Protein AF-A0A3A0EDC6-F1 (afdb_monomer)

Radius of gyration: 17.87 Å; Cα contacts (8 Å, |Δi|>4): 23; chains: 1; bounding box: 40×32×43 Å

Secondary structure (DSSP, 8-state):
-HHHHHHHHHHHHHHHHHHHHTHHHHHHHHHHHHHHTT-SSHHHHHHHHHHHHHHHHHHHHHHHHHHHHHHHH-

pLDDT: mean 92.0, std 9.0, range [63.25, 98.44]

Mean predicted aligned error: 5.43 Å

Structure (mmCIF, N/CA/C/O backbone):
data_AF-A0A3A0EDC6-F1
#
_entry.id   AF-A0A3A0EDC6-F1
#
loop_
_atom_site.group_PDB
_atom_site.id
_atom_site.type_symbol
_atom_site.label_atom_id
_atom_site.label_alt_id
_atom_site.label_comp_id
_atom_site.label_asym_id
_atom_site.label_entity_id
_atom_site.label_seq_id
_atom_site.pdbx_PDB_ins_code
_atom_site.Cartn_x
_atom_site.Cartn_y
_atom_site.Cartn_z
_atom_site.occupancy
_atom_site.B_iso_or_equiv
_atom_site.auth_seq_id
_atom_site.auth_comp_id
_atom_site.auth_asym_id
_atom_site.auth_atom_id
_atom_site.pdbx_PDB_model_num
ATOM 1 N N . MET A 1 1 ? 23.335 -22.614 -10.923 1.00 63.25 1 MET A N 1
ATOM 2 C CA . MET A 1 1 ? 22.752 -21.253 -10.826 1.00 63.25 1 MET A CA 1
ATOM 3 C C . MET A 1 1 ? 22.013 -20.844 -12.104 1.00 63.25 1 MET A C 1
ATOM 5 O O . MET A 1 1 ? 20.876 -20.414 -11.991 1.00 63.25 1 MET A O 1
ATOM 9 N N . LEU A 1 2 ? 22.573 -21.085 -13.302 1.00 66.56 2 LEU A N 1
ATOM 10 C CA . LEU A 1 2 ? 21.904 -20.882 -14.605 1.00 66.56 2 LEU A CA 1
ATOM 11 C C . LEU A 1 2 ? 20.498 -21.530 -14.770 1.00 66.56 2 LEU A C 1
ATOM 13 O O . LEU A 1 2 ? 19.599 -20.846 -15.252 1.00 66.56 2 LEU A O 1
ATOM 17 N N . PRO A 1 3 ? 20.248 -22.793 -14.349 1.00 72.75 3 PRO A N 1
ATOM 18 C CA . PRO A 1 3 ? 18.932 -23.420 -14.540 1.00 72.75 3 PRO A CA 1
ATOM 19 C C . PRO A 1 3 ? 17.853 -22.854 -13.606 1.00 72.75 3 PRO A C 1
ATOM 21 O O . PRO A 1 3 ? 16.683 -22.824 -13.966 1.00 72.75 3 PRO A O 1
ATOM 24 N N . LEU A 1 4 ? 18.243 -22.358 -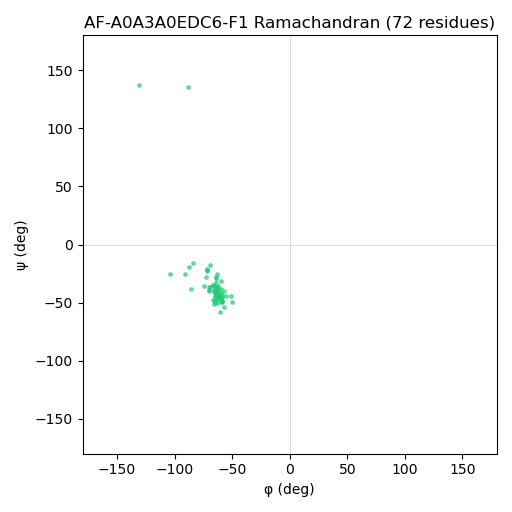12.427 1.00 72.69 4 LEU A N 1
ATOM 25 C CA . LEU A 1 4 ? 17.323 -21.715 -11.488 1.00 72.69 4 LEU A CA 1
ATOM 26 C C . LEU A 1 4 ? 16.846 -20.360 -12.038 1.00 72.69 4 LEU A C 1
ATOM 28 O O . LEU A 1 4 ? 15.672 -20.026 -11.925 1.00 72.69 4 LEU A O 1
ATOM 32 N N . LEU A 1 5 ? 17.752 -19.613 -12.681 1.00 72.25 5 LEU A N 1
ATOM 33 C CA . LEU A 1 5 ? 17.459 -18.319 -13.300 1.00 72.25 5 LEU A CA 1
ATOM 34 C C . LEU A 1 5 ? 16.484 -18.456 -14.484 1.00 72.25 5 LEU A C 1
ATOM 36 O O . LEU A 1 5 ? 15.560 -17.658 -14.612 1.00 72.25 5 LEU A O 1
ATOM 40 N N . ALA A 1 6 ? 16.649 -19.500 -15.304 1.00 75.06 6 ALA A N 1
ATOM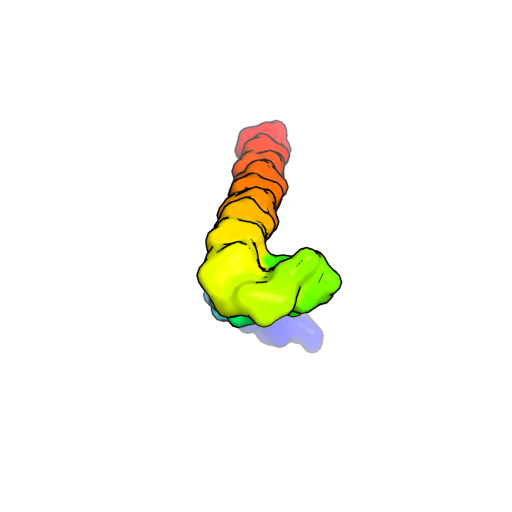 41 C CA . ALA A 1 6 ? 15.771 -19.790 -16.440 1.00 75.06 6 ALA A CA 1
ATOM 42 C C . ALA A 1 6 ? 14.324 -20.123 -16.024 1.00 75.06 6 ALA A C 1
ATOM 44 O O . ALA A 1 6 ? 13.393 -19.848 -16.774 1.00 75.06 6 ALA A O 1
ATOM 45 N N . ILE A 1 7 ? 14.136 -20.682 -14.823 1.00 72.56 7 ILE A N 1
ATOM 46 C CA . ILE A 1 7 ? 12.815 -20.975 -14.244 1.00 72.56 7 ILE A CA 1
ATOM 47 C C . ILE A 1 7 ? 12.247 -19.745 -13.518 1.00 72.56 7 ILE A C 1
ATOM 49 O O . ILE A 1 7 ? 11.053 -19.473 -13.603 1.00 72.56 7 ILE A O 1
ATOM 53 N N . ALA A 1 8 ? 13.087 -18.980 -12.816 1.00 70.56 8 ALA A N 1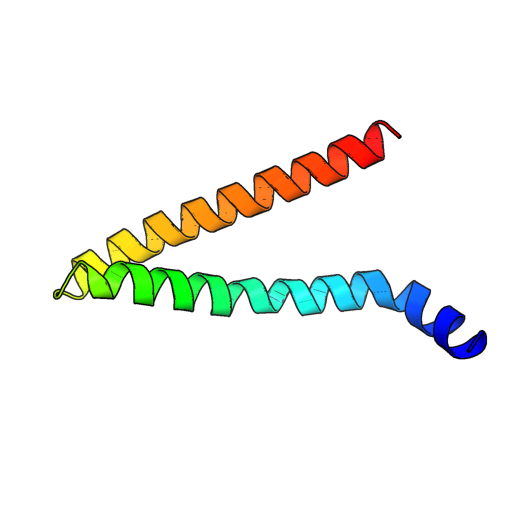
ATOM 54 C CA . ALA A 1 8 ? 12.657 -17.820 -12.036 1.00 70.56 8 ALA A CA 1
ATOM 55 C C . ALA A 1 8 ? 12.176 -16.645 -12.907 1.00 70.56 8 ALA A C 1
ATOM 57 O O . ALA A 1 8 ? 11.214 -15.974 -12.542 1.00 70.56 8 ALA A O 1
ATOM 58 N N . LEU A 1 9 ? 12.809 -16.413 -14.062 1.00 76.12 9 LEU A N 1
ATOM 59 C CA . LEU A 1 9 ? 12.483 -15.304 -14.964 1.00 76.12 9 LEU A CA 1
ATOM 60 C C . LEU A 1 9 ? 11.020 -15.313 -15.472 1.00 76.12 9 LEU A C 1
ATOM 62 O O . LEU A 1 9 ? 10.357 -14.287 -15.338 1.00 76.12 9 LEU A O 1
ATOM 66 N N . PRO A 1 10 ? 10.461 -16.429 -15.986 1.00 81.31 10 PRO A N 1
ATOM 67 C CA . PRO A 1 10 ? 9.056 -16.473 -16.406 1.00 81.31 10 PRO A CA 1
ATOM 68 C C . PRO A 1 10 ? 8.060 -16.455 -15.234 1.00 81.31 10 PRO A C 1
ATOM 70 O O . PRO A 1 10 ? 6.906 -16.077 -15.419 1.00 81.31 10 PRO A O 1
ATOM 73 N N . LEU A 1 11 ? 8.482 -16.847 -14.027 1.00 81.25 11 LEU A N 1
ATOM 74 C CA . LEU A 1 11 ? 7.642 -16.831 -12.822 1.00 81.25 11 LEU A CA 1
ATOM 75 C C . LEU A 1 11 ? 7.609 -15.464 -12.127 1.00 81.25 11 LEU A C 1
ATOM 77 O O . LEU A 1 11 ? 6.722 -15.225 -11.310 1.00 81.25 11 LEU A O 1
ATOM 81 N N . ALA A 1 12 ? 8.540 -14.564 -12.447 1.00 81.94 12 ALA A N 1
ATOM 82 C CA . ALA A 1 12 ? 8.647 -13.239 -11.846 1.00 81.94 12 ALA A CA 1
ATOM 83 C C . ALA A 1 12 ? 7.328 -12.429 -11.836 1.00 81.94 12 ALA A C 1
ATOM 85 O O . ALA A 1 12 ? 6.954 -11.963 -10.757 1.00 81.94 12 ALA A O 1
ATOM 86 N N . PRO A 1 13 ? 6.568 -12.291 -12.947 1.00 82.38 13 PRO A N 1
ATOM 87 C CA . PRO A 1 13 ? 5.310 -11.532 -12.932 1.00 82.38 13 PRO A CA 1
ATOM 88 C C . PRO A 1 13 ? 4.222 -12.195 -12.073 1.00 82.38 13 PRO A C 1
ATOM 90 O O . PRO A 1 13 ? 3.449 -11.512 -11.393 1.00 82.38 13 PRO A O 1
ATOM 93 N N 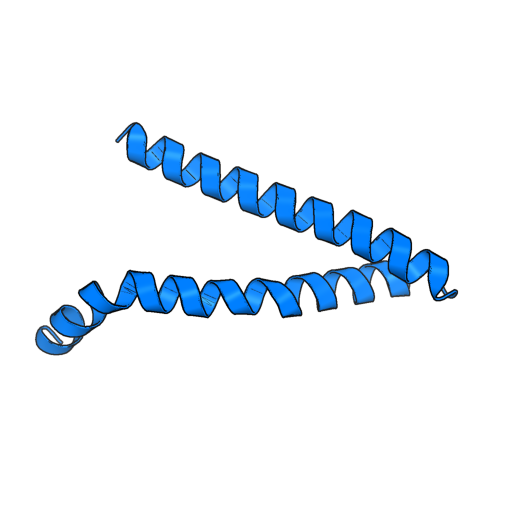. LEU A 1 14 ? 4.184 -13.532 -12.045 1.00 84.69 14 LEU A N 1
ATOM 94 C CA . LEU A 1 14 ? 3.266 -14.281 -11.188 1.00 84.69 14 LEU A CA 1
ATOM 95 C C . LEU A 1 14 ? 3.603 -14.041 -9.712 1.00 84.69 14 LEU A C 1
ATOM 97 O O . LEU A 1 14 ? 2.721 -13.743 -8.912 1.00 84.69 14 LEU A O 1
ATOM 101 N N . LEU A 1 15 ? 4.888 -14.118 -9.361 1.00 84.81 15 LEU A N 1
ATOM 102 C CA . LEU A 1 15 ? 5.360 -13.893 -8.001 1.00 84.81 15 LEU A CA 1
ATOM 103 C C . LEU A 1 15 ? 5.082 -12.455 -7.545 1.00 84.81 15 LEU A C 1
ATOM 105 O O . LEU A 1 15 ? 4.608 -12.260 -6.429 1.00 84.81 15 LEU A O 1
ATOM 109 N N . ALA A 1 16 ? 5.293 -11.464 -8.415 1.00 85.81 16 ALA A N 1
ATOM 110 C CA . ALA A 1 16 ? 4.956 -10.067 -8.144 1.00 85.81 16 ALA A CA 1
ATOM 111 C C . ALA A 1 16 ? 3.459 -9.889 -7.839 1.00 85.81 16 ALA A C 1
ATOM 113 O O . ALA A 1 16 ? 3.100 -9.233 -6.861 1.00 85.81 16 ALA A O 1
ATOM 114 N N . THR A 1 17 ? 2.588 -10.546 -8.610 1.00 87.94 17 THR A N 1
ATOM 115 C CA . THR A 1 17 ? 1.136 -10.533 -8.372 1.00 87.94 17 THR A CA 1
ATOM 116 C C . THR A 1 17 ? 0.779 -11.150 -7.019 1.00 87.94 17 THR A C 1
ATOM 118 O O . THR A 1 17 ? 0.002 -10.568 -6.264 1.00 87.94 17 THR A O 1
ATOM 121 N N . VAL A 1 18 ? 1.361 -12.304 -6.669 1.00 88.81 18 VAL A N 1
ATOM 122 C CA . VAL A 1 18 ? 1.140 -12.927 -5.350 1.00 88.81 18 VAL A CA 1
ATOM 123 C C . VAL A 1 18 ? 1.641 -12.018 -4.227 1.00 88.81 18 VAL A C 1
ATOM 125 O O . VAL A 1 18 ? 0.971 -11.881 -3.207 1.00 88.81 18 VAL A O 1
ATOM 128 N N . MET A 1 19 ? 2.781 -11.350 -4.416 1.00 89.19 19 MET A N 1
ATOM 129 C 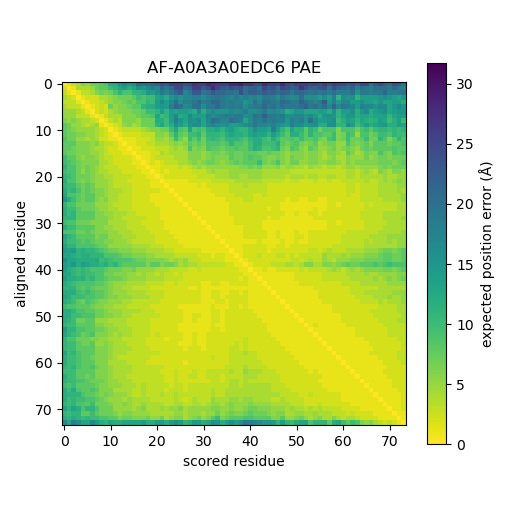CA . MET A 1 19 ? 3.330 -10.432 -3.419 1.00 89.19 19 MET A CA 1
ATOM 130 C C . MET A 1 19 ? 2.439 -9.202 -3.194 1.00 89.19 19 MET A C 1
ATOM 132 O O . MET A 1 19 ? 2.272 -8.759 -2.058 1.00 89.19 19 MET A O 1
ATOM 136 N N . LEU A 1 20 ? 1.811 -8.683 -4.251 1.00 90.56 20 LEU A N 1
ATOM 137 C CA . LEU A 1 20 ? 0.877 -7.557 -4.179 1.00 90.56 20 LEU A CA 1
ATOM 138 C C . LEU A 1 20 ? -0.335 -7.844 -3.286 1.00 90.56 20 LEU A C 1
ATOM 140 O O . LEU A 1 20 ? -0.818 -6.939 -2.606 1.00 90.56 20 LEU A O 1
ATOM 144 N N . TRP A 1 21 ? -0.785 -9.098 -3.199 1.00 92.62 21 TRP A N 1
ATOM 145 C CA . TRP A 1 21 ? -1.888 -9.469 -2.310 1.00 92.62 21 TRP A CA 1
ATOM 146 C C . TRP A 1 21 ? -1.578 -9.259 -0.826 1.00 92.62 21 TRP A C 1
ATOM 148 O O . TRP A 1 21 ? -2.503 -8.997 -0.056 1.00 92.62 21 TRP A O 1
ATOM 158 N N . TYR A 1 22 ? -0.305 -9.282 -0.414 1.00 93.31 22 TYR A N 1
ATOM 159 C CA . TYR A 1 22 ? 0.072 -8.951 0.965 1.00 93.31 22 TYR A CA 1
ATOM 160 C C . TYR A 1 22 ? -0.118 -7.469 1.298 1.00 93.31 22 TYR A C 1
ATOM 162 O O . TYR A 1 22 ? -0.218 -7.125 2.477 1.00 93.31 22 TYR A O 1
ATOM 170 N N . ALA A 1 23 ? -0.240 -6.588 0.299 1.00 94.31 23 ALA A N 1
ATOM 171 C CA . ALA A 1 23 ? -0.535 -5.182 0.544 1.00 94.31 23 ALA A CA 1
ATOM 172 C C . ALA A 1 23 ? -1.897 -5.002 1.229 1.00 94.31 23 ALA A C 1
ATOM 174 O O . ALA A 1 23 ? -2.024 -4.155 2.107 1.00 94.31 23 ALA A O 1
ATOM 175 N N . LEU A 1 24 ? -2.899 -5.826 0.901 1.00 95.69 24 LEU A N 1
ATOM 176 C CA . LEU A 1 24 ? -4.242 -5.701 1.468 1.00 95.69 24 LEU A CA 1
ATOM 177 C C . LEU A 1 24 ? -4.262 -5.854 3.006 1.00 95.69 24 LEU A C 1
ATOM 179 O O . LEU A 1 24 ? -4.674 -4.907 3.681 1.00 95.69 24 LEU A O 1
ATOM 183 N N . PRO A 1 25 ? -3.799 -6.973 3.605 1.00 96.81 25 PRO A N 1
ATOM 184 C CA . PRO A 1 25 ? -3.768 -7.107 5.060 1.00 96.81 25 PRO A CA 1
ATOM 185 C C . PRO A 1 25 ? -2.827 -6.097 5.730 1.00 96.81 25 PRO A C 1
ATOM 187 O O . PRO A 1 25 ? -3.133 -5.637 6.831 1.00 96.81 25 PRO A O 1
ATOM 190 N N . LEU A 1 26 ? -1.721 -5.704 5.084 1.00 96.75 26 LEU A N 1
ATOM 191 C CA . LEU A 1 26 ? -0.797 -4.695 5.615 1.00 96.75 26 LEU A CA 1
ATOM 192 C C . LEU A 1 26 ? -1.448 -3.311 5.708 1.00 96.75 26 LEU A C 1
ATOM 194 O O . LEU A 1 26 ? -1.430 -2.697 6.775 1.00 96.75 26 LEU A O 1
ATOM 198 N N . VAL A 1 27 ? -2.066 -2.839 4.621 1.00 97.81 27 VAL A N 1
ATOM 199 C CA . VAL A 1 27 ? -2.747 -1.537 4.574 1.00 97.81 27 VAL A CA 1
ATOM 200 C C . VAL A 1 27 ? -3.879 -1.507 5.591 1.00 97.81 27 VAL A C 1
ATOM 202 O O . VAL A 1 27 ? -3.987 -0.540 6.345 1.00 97.81 27 VAL A O 1
ATOM 205 N N . VAL A 1 28 ? -4.682 -2.572 5.677 1.00 98.06 28 VAL A N 1
ATOM 206 C CA . VAL A 1 28 ? -5.759 -2.680 6.673 1.00 98.06 28 VAL A CA 1
ATOM 207 C C . VAL A 1 28 ? -5.200 -2.608 8.096 1.00 98.06 28 VAL A C 1
ATOM 209 O O . VAL A 1 28 ? -5.672 -1.799 8.895 1.00 98.06 28 VAL A O 1
ATOM 212 N N . SER A 1 29 ? -4.167 -3.394 8.408 1.00 98.19 29 SER A N 1
ATOM 213 C CA . SER A 1 29 ? -3.606 -3.467 9.763 1.00 98.19 29 SER A CA 1
ATOM 214 C C . SER A 1 29 ? -2.985 -2.140 10.201 1.00 98.19 29 SER A C 1
ATOM 216 O O . SER A 1 29 ? -3.311 -1.631 11.272 1.00 98.19 29 SER A O 1
ATOM 218 N N . VAL A 1 30 ? -2.142 -1.530 9.361 1.00 97.94 30 VAL A N 1
ATOM 219 C CA . VAL A 1 30 ? -1.484 -0.250 9.675 1.00 97.94 30 VAL A CA 1
ATOM 220 C C . VAL A 1 30 ? -2.512 0.871 9.822 1.00 97.94 30 VAL A C 1
ATOM 222 O O . VAL A 1 30 ? -2.427 1.656 10.76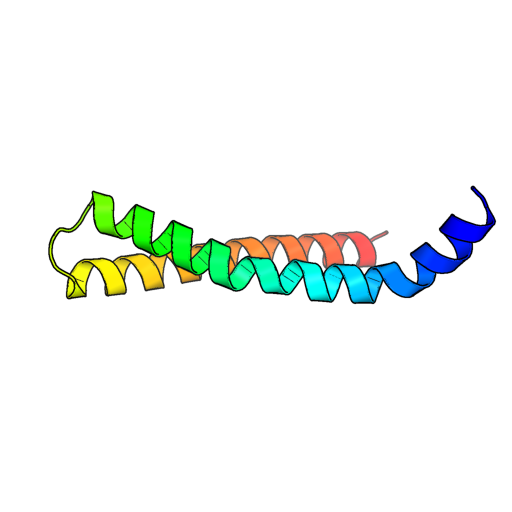6 1.00 97.94 30 VAL A O 1
ATOM 225 N N . SER A 1 31 ? -3.515 0.926 8.941 1.00 98.12 31 SER A N 1
ATOM 226 C CA . SER A 1 31 ? -4.558 1.957 8.993 1.00 98.12 31 SER A CA 1
ATOM 227 C C . SER A 1 31 ? -5.387 1.880 10.274 1.00 98.12 31 SER A C 1
ATOM 229 O O . SER A 1 31 ? -5.670 2.908 10.889 1.00 98.12 31 SER A O 1
ATOM 231 N N . LEU A 1 32 ? -5.756 0.666 10.698 1.00 97.94 32 LEU A N 1
ATOM 232 C CA . LEU A 1 32 ? -6.512 0.444 11.931 1.00 97.94 32 LEU A CA 1
ATOM 233 C C . LEU A 1 32 ? -5.692 0.801 13.171 1.00 97.94 32 LEU A C 1
ATOM 235 O O . LEU A 1 32 ? -6.184 1.545 14.017 1.00 97.94 32 LEU A O 1
ATOM 239 N N . VAL A 1 33 ? -4.442 0.331 13.262 1.00 97.94 33 VAL A N 1
ATOM 240 C CA . VAL A 1 33 ? -3.555 0.642 14.396 1.00 97.94 33 VAL A CA 1
ATOM 241 C C . VAL A 1 33 ? -3.324 2.149 14.494 1.00 97.94 33 VAL A C 1
ATOM 243 O O . VAL A 1 33 ? -3.468 2.722 15.570 1.00 97.94 33 VAL A O 1
ATOM 246 N N . CYS A 1 34 ? -3.043 2.814 13.371 1.00 96.75 34 CYS A N 1
ATOM 247 C CA . CYS A 1 34 ? -2.813 4.257 13.342 1.00 96.75 34 CYS A CA 1
ATOM 248 C C . CYS A 1 34 ? -4.064 5.062 13.744 1.00 96.75 34 CYS A C 1
ATOM 250 O O . CYS A 1 34 ? -3.960 6.080 14.423 1.00 96.75 34 CYS A O 1
ATOM 252 N N . ALA A 1 35 ? -5.265 4.606 13.378 1.00 97.25 35 ALA A N 1
ATOM 253 C CA . ALA A 1 35 ? -6.507 5.266 13.777 1.00 97.25 35 ALA A CA 1
ATOM 254 C C . ALA A 1 35 ? -6.874 5.027 15.254 1.00 97.25 35 ALA A C 1
ATOM 256 O O . ALA A 1 35 ? -7.395 5.942 15.903 1.00 97.25 35 ALA A O 1
ATOM 257 N N . ALA A 1 36 ? -6.594 3.827 15.772 1.00 97.38 36 ALA A N 1
ATOM 258 C CA . ALA A 1 36 ? -6.903 3.399 17.137 1.00 97.38 36 ALA A CA 1
ATOM 259 C C . ALA A 1 36 ? -6.023 4.063 18.207 1.00 97.38 36 ALA A C 1
ATOM 261 O O . ALA A 1 36 ? -6.451 4.186 19.349 1.00 97.38 36 ALA A O 1
ATOM 262 N N . THR A 1 37 ? -4.830 4.557 17.860 1.00 97.19 37 THR A N 1
ATOM 263 C CA . THR A 1 37 ? -4.017 5.353 18.801 1.00 97.19 37 THR A CA 1
ATOM 264 C C . THR A 1 37 ? -4.594 6.746 19.056 1.00 97.19 37 THR A C 1
ATOM 266 O O . THR A 1 37 ? -4.270 7.365 20.066 1.00 97.19 37 THR A O 1
ATOM 269 N N . ARG A 1 38 ? -5.439 7.257 18.147 1.00 93.50 38 ARG A N 1
ATOM 270 C CA . ARG A 1 38 ? -5.992 8.620 18.210 1.00 93.50 38 ARG A CA 1
ATOM 271 C C . ARG A 1 38 ? -7.444 8.673 18.672 1.00 93.50 38 ARG A C 1
ATOM 273 O O . ARG A 1 38 ? -7.883 9.714 19.153 1.00 93.50 38 ARG A O 1
ATOM 280 N N . HIS A 1 39 ? -8.200 7.598 18.480 1.00 95.75 39 HIS A N 1
ATOM 281 C CA . HIS A 1 39 ? -9.621 7.557 18.798 1.00 95.75 39 HIS A CA 1
ATOM 282 C C . HIS A 1 39 ? -9.941 6.313 19.620 1.00 95.75 39 HIS A C 1
ATOM 284 O O . HIS A 1 39 ? -9.501 5.220 19.287 1.00 95.75 39 HIS A O 1
ATOM 290 N N . GLU A 1 40 ? -10.763 6.484 20.648 1.00 93.44 40 GLU A N 1
ATOM 291 C CA . GLU A 1 40 ? -11.222 5.410 21.539 1.00 93.44 40 GLU A CA 1
ATOM 292 C C . GLU A 1 40 ? -12.536 4.761 21.071 1.00 93.44 40 GLU A C 1
ATOM 294 O O . GLU A 1 40 ? -12.814 3.597 21.349 1.00 93.44 40 GLU A O 1
ATOM 299 N N . LEU A 1 41 ? -13.350 5.509 20.318 1.00 97.81 41 LEU A N 1
ATOM 300 C CA . LEU A 1 41 ? -14.632 5.043 19.799 1.00 97.81 41 LEU A CA 1
ATOM 301 C C . LEU A 1 41 ? -14.459 4.349 18.443 1.00 97.81 41 LEU A C 1
ATOM 303 O O . LEU A 1 41 ? -13.843 4.892 17.524 1.00 97.81 41 LEU A O 1
ATOM 307 N N . LEU A 1 42 ? -15.116 3.198 18.272 1.00 96.81 42 LEU A N 1
ATOM 308 C CA . LEU A 1 42 ? -15.013 2.368 17.065 1.00 96.81 42 LEU A CA 1
ATOM 309 C C . LEU A 1 42 ? -15.350 3.125 15.770 1.00 96.81 42 LEU A C 1
ATOM 311 O O . LEU A 1 42 ? -14.650 3.001 14.769 1.00 96.81 42 LEU A O 1
ATOM 315 N N . ARG A 1 43 ? -16.421 3.926 15.772 1.00 97.50 43 ARG A N 1
ATOM 316 C CA . ARG A 1 43 ? -16.875 4.644 14.570 1.00 97.50 43 ARG A CA 1
ATOM 317 C C . ARG A 1 43 ? -15.822 5.654 14.065 1.00 97.50 43 ARG A C 1
ATOM 319 O O . ARG A 1 43 ? -15.487 5.592 12.882 1.00 97.50 43 ARG A O 1
ATOM 326 N N . PRO A 1 44 ? -15.264 6.542 14.909 1.00 97.12 44 PRO A N 1
ATOM 327 C CA . PRO A 1 44 ? -14.119 7.374 14.537 1.00 97.12 44 PRO A CA 1
ATOM 328 C C . PRO A 1 44 ? -12.8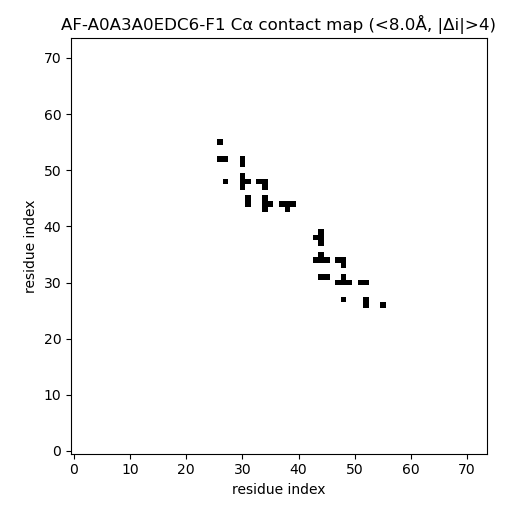81 6.594 14.074 1.00 97.12 44 PRO A C 1
ATOM 330 O O . PRO A 1 44 ? -12.262 7.011 13.094 1.00 97.12 44 PRO A O 1
ATOM 333 N N . ILE A 1 45 ? -12.554 5.459 14.713 1.00 98.06 45 ILE A N 1
ATOM 334 C CA . ILE A 1 45 ? -11.435 4.596 14.292 1.00 98.06 45 ILE A CA 1
ATOM 335 C C . ILE A 1 45 ? -11.636 4.154 12.842 1.00 98.06 45 ILE A C 1
ATOM 337 O O . ILE A 1 45 ? -10.772 4.396 12.005 1.00 98.06 45 ILE A O 1
ATOM 341 N N . LEU A 1 46 ? -12.793 3.567 12.520 1.00 97.81 46 LEU A N 1
ATOM 342 C CA . LEU A 1 46 ? -13.070 3.059 11.174 1.00 97.81 46 LEU A CA 1
ATOM 343 C C . LEU A 1 46 ? -13.066 4.175 10.122 1.00 97.81 46 LEU A C 1
ATOM 345 O O . LEU A 1 46 ? -12.466 4.013 9.063 1.00 97.81 46 LEU A O 1
ATOM 349 N N . HIS A 1 47 ? -13.673 5.329 10.413 1.00 97.94 47 HIS A N 1
ATOM 350 C CA . HIS A 1 47 ? -13.688 6.457 9.479 1.00 97.94 47 HIS A CA 1
ATOM 351 C C . HIS A 1 47 ? -12.274 6.981 9.186 1.00 97.94 47 HIS A C 1
ATOM 353 O O . HIS A 1 47 ? -11.916 7.234 8.034 1.00 97.94 47 HIS A O 1
ATOM 359 N N . HIS A 1 48 ? -11.448 7.133 10.225 1.00 97.31 48 HIS A N 1
ATOM 360 C CA . HIS A 1 48 ? -10.080 7.609 10.052 1.00 97.31 48 HIS A CA 1
ATOM 361 C C . HIS A 1 48 ? -9.195 6.565 9.364 1.00 97.31 48 HIS A C 1
ATOM 363 O O . HIS A 1 48 ? -8.425 6.926 8.478 1.00 97.31 48 HIS A O 1
ATOM 369 N N . ALA A 1 49 ? -9.349 5.286 9.718 1.00 98.12 49 ALA A N 1
ATOM 370 C CA . ALA A 1 49 ? -8.628 4.175 9.108 1.00 98.12 49 ALA A CA 1
ATOM 371 C C . ALA A 1 49 ? -8.927 4.063 7.609 1.00 98.12 49 ALA A C 1
ATOM 373 O O . ALA A 1 49 ? -7.998 3.955 6.819 1.00 98.12 49 ALA A O 1
ATOM 374 N N . VAL A 1 50 ? -10.195 4.165 7.191 1.00 98.25 50 VAL A N 1
ATOM 375 C CA . VAL A 1 50 ? -10.563 4.134 5.764 1.00 98.25 50 VAL A CA 1
ATOM 376 C C . VAL A 1 50 ? -9.940 5.307 5.013 1.00 98.25 50 VAL A C 1
ATOM 378 O O . VAL A 1 50 ? -9.332 5.107 3.964 1.00 98.25 50 VAL A O 1
ATOM 381 N N . ARG A 1 51 ? -10.036 6.529 5.556 1.00 97.75 51 ARG A N 1
ATOM 382 C CA . ARG A 1 51 ? -9.432 7.708 4.921 1.00 97.75 51 ARG A CA 1
ATOM 383 C C . ARG A 1 51 ? -7.912 7.576 4.816 1.00 97.75 51 ARG A C 1
ATOM 385 O O . ARG A 1 51 ? -7.347 7.921 3.786 1.00 97.75 51 ARG A O 1
ATOM 392 N N . PHE A 1 52 ? -7.257 7.091 5.869 1.00 97.94 52 PHE A N 1
ATOM 393 C CA . PHE A 1 52 ? -5.814 6.870 5.880 1.00 97.94 52 PHE A CA 1
ATOM 394 C C . PHE A 1 52 ? -5.406 5.790 4.869 1.00 97.94 52 PHE A C 1
ATOM 396 O O . PHE A 1 52 ? -4.547 6.037 4.028 1.00 97.94 52 PHE A O 1
ATOM 403 N N . GLY A 1 53 ? -6.076 4.636 4.880 1.00 98.00 53 GLY A N 1
ATOM 404 C CA . GLY A 1 53 ? -5.826 3.547 3.939 1.00 98.00 53 GLY A CA 1
ATOM 405 C C . GLY A 1 53 ? -6.045 3.960 2.483 1.00 98.00 53 GLY A C 1
ATOM 406 O O . GLY A 1 53 ? -5.235 3.617 1.628 1.00 98.00 53 GLY A O 1
ATOM 407 N N . ALA A 1 54 ? -7.066 4.775 2.196 1.00 98.25 54 ALA A N 1
ATOM 408 C CA . ALA A 1 54 ? -7.280 5.335 0.862 1.00 98.25 54 ALA A CA 1
ATOM 409 C C . ALA A 1 54 ? -6.086 6.185 0.392 1.00 98.25 54 ALA A C 1
ATOM 411 O O . ALA A 1 54 ? -5.652 6.044 -0.748 1.00 98.25 54 ALA A O 1
ATOM 412 N N . TRP A 1 55 ? -5.502 7.012 1.267 1.00 98.31 55 TRP A N 1
ATOM 413 C CA . TRP A 1 55 ? -4.297 7.781 0.934 1.00 98.31 55 TRP A CA 1
ATOM 414 C C . TRP A 1 55 ? -3.062 6.903 0.720 1.00 98.31 55 TRP A C 1
ATOM 416 O O . TRP A 1 55 ? -2.261 7.209 -0.160 1.00 98.31 55 TRP A O 1
ATOM 426 N N . VAL A 1 56 ? -2.925 5.795 1.455 1.00 97.69 56 VAL A N 1
ATOM 427 C CA . VAL A 1 56 ? -1.862 4.808 1.200 1.00 97.69 56 VAL A CA 1
ATOM 428 C C . VAL A 1 56 ? -2.020 4.189 -0.191 1.00 97.69 56 VAL A C 1
ATOM 430 O O . VAL A 1 56 ? -1.045 4.104 -0.932 1.00 97.69 56 VAL A O 1
ATOM 433 N N . LEU A 1 57 ? -3.242 3.820 -0.587 1.00 97.50 57 LEU A N 1
ATOM 434 C CA . LEU A 1 57 ? -3.510 3.278 -1.923 1.00 97.50 57 LEU A CA 1
ATOM 435 C C . LEU A 1 57 ? -3.248 4.307 -3.031 1.00 97.50 57 LEU A C 1
ATOM 437 O O . LEU A 1 57 ? -2.640 3.963 -4.040 1.00 97.50 57 LEU A O 1
ATOM 441 N N . VAL A 1 58 ? -3.646 5.571 -2.833 1.00 98.19 58 VAL A N 1
ATOM 442 C CA . VAL A 1 58 ? -3.330 6.666 -3.768 1.00 98.19 58 VAL A CA 1
ATOM 443 C C . VAL A 1 58 ? -1.819 6.828 -3.911 1.00 98.19 58 VAL A C 1
ATOM 445 O O . VAL A 1 58 ? -1.318 6.901 -5.028 1.00 98.19 58 VAL A O 1
ATOM 448 N N . PHE A 1 59 ? -1.083 6.834 -2.799 1.00 97.69 59 PHE A N 1
ATOM 449 C CA . PHE A 1 59 ? 0.375 6.914 -2.817 1.00 97.69 59 PHE A CA 1
ATOM 450 C C . PHE A 1 59 ? 0.996 5.752 -3.606 1.00 97.69 59 PHE A C 1
ATOM 452 O O . PHE A 1 59 ? 1.806 5.984 -4.500 1.00 97.69 59 PHE A O 1
ATOM 459 N N . MET A 1 60 ? 0.574 4.512 -3.341 1.00 96.06 60 MET A N 1
ATOM 460 C CA . MET A 1 60 ? 1.045 3.338 -4.085 1.00 96.06 60 MET A CA 1
ATOM 461 C C . MET A 1 60 ? 0.752 3.449 -5.588 1.00 96.06 60 MET A C 1
ATOM 463 O O . MET A 1 60 ? 1.640 3.195 -6.399 1.00 96.06 60 MET A O 1
ATOM 467 N N . ALA A 1 61 ? -0.461 3.867 -5.960 1.00 97.00 61 ALA A N 1
ATOM 468 C CA . ALA A 1 61 ? -0.867 4.017 -7.356 1.00 97.00 61 ALA A CA 1
ATOM 469 C C . ALA A 1 61 ? -0.049 5.090 -8.092 1.00 97.00 61 ALA A C 1
ATOM 471 O O . ALA A 1 61 ? 0.342 4.881 -9.237 1.00 97.00 61 ALA A O 1
ATOM 472 N N . VAL A 1 62 ? 0.259 6.211 -7.430 1.00 98.44 62 VAL A N 1
ATOM 473 C CA . VAL A 1 62 ? 1.108 7.273 -7.997 1.00 98.44 62 VAL A CA 1
ATOM 474 C C . VAL A 1 62 ? 2.504 6.746 -8.316 1.00 98.44 62 VAL A C 1
ATOM 476 O O . VAL A 1 62 ? 3.013 6.999 -9.404 1.00 98.44 62 VAL A O 1
ATOM 479 N N . PHE A 1 63 ? 3.119 5.988 -7.405 1.00 97.00 63 PHE A N 1
ATOM 480 C CA . PHE A 1 63 ? 4.443 5.416 -7.657 1.00 97.00 63 PHE A CA 1
ATOM 481 C C . PHE A 1 63 ? 4.417 4.312 -8.716 1.00 97.00 63 PHE A C 1
ATOM 483 O O . PHE A 1 63 ? 5.332 4.258 -9.531 1.00 97.00 63 PHE A O 1
ATOM 490 N N . MET A 1 64 ? 3.373 3.479 -8.760 1.00 94.75 64 MET A N 1
ATOM 491 C CA . MET A 1 64 ? 3.189 2.520 -9.856 1.00 94.75 64 MET A CA 1
ATOM 492 C C . MET A 1 64 ? 3.112 3.225 -11.212 1.00 94.75 64 MET A C 1
ATOM 494 O O . MET A 1 64 ? 3.861 2.879 -12.119 1.00 94.75 64 MET A O 1
ATOM 498 N N . ALA A 1 65 ? 2.271 4.256 -11.328 1.00 97.50 65 ALA A N 1
ATOM 499 C CA . ALA A 1 65 ? 2.140 5.029 -12.559 1.00 97.50 65 ALA A CA 1
ATOM 500 C C . ALA A 1 65 ? 3.449 5.739 -12.939 1.00 97.50 65 ALA A C 1
ATOM 502 O O . ALA A 1 65 ? 3.794 5.808 -14.114 1.00 97.50 65 ALA A O 1
ATOM 503 N N . LEU A 1 66 ? 4.198 6.246 -11.953 1.00 97.94 66 LEU A N 1
ATOM 504 C CA . LEU A 1 66 ? 5.505 6.858 -12.185 1.00 97.94 66 LEU A CA 1
ATOM 505 C C . LEU A 1 66 ? 6.517 5.846 -12.733 1.00 97.94 66 LEU A C 1
ATOM 507 O O . LEU A 1 66 ? 7.255 6.175 -13.654 1.00 97.94 66 LEU A O 1
ATOM 511 N N . LEU A 1 67 ? 6.557 4.632 -12.179 1.00 95.31 67 LEU A N 1
ATOM 512 C CA . LEU A 1 67 ? 7.457 3.579 -12.650 1.00 95.31 67 LEU A CA 1
ATOM 513 C C . LEU A 1 67 ? 7.116 3.147 -14.080 1.00 95.31 67 LEU A C 1
ATOM 515 O O . LEU A 1 67 ? 8.023 3.071 -14.903 1.00 95.31 67 LEU A O 1
ATOM 519 N N . GLU A 1 68 ? 5.833 2.955 -14.401 1.00 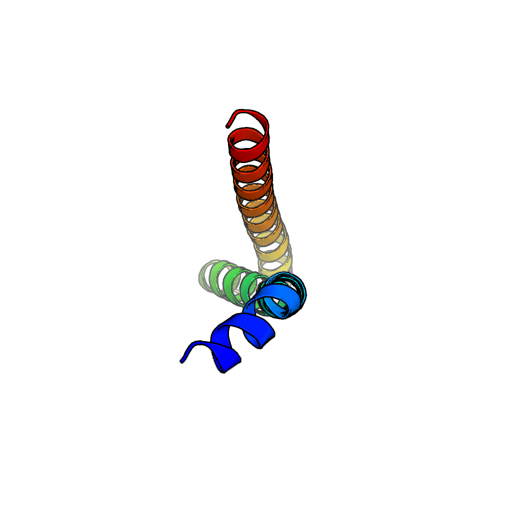95.19 68 GLU A N 1
ATOM 520 C CA . GLU A 1 68 ? 5.421 2.653 -15.779 1.00 95.19 68 GLU A CA 1
ATOM 521 C C . GLU A 1 68 ? 5.734 3.798 -16.747 1.00 95.19 68 GLU A C 1
ATOM 523 O O . GLU A 1 68 ? 6.170 3.565 -17.871 1.00 95.19 68 GLU A O 1
ATOM 528 N N . LEU A 1 69 ? 5.568 5.052 -16.315 1.00 97.94 69 LEU A N 1
ATOM 529 C CA . LEU A 1 69 ? 5.924 6.209 -17.133 1.00 97.94 69 LEU A CA 1
ATOM 530 C C . LEU A 1 69 ? 7.429 6.260 -17.434 1.00 97.94 69 LEU A C 1
ATOM 532 O O . LEU A 1 69 ? 7.815 6.628 -18.541 1.00 97.94 69 LEU A O 1
ATOM 536 N N . LEU A 1 70 ? 8.274 5.912 -16.458 1.00 97.75 70 LEU A N 1
ATOM 537 C CA . LEU A 1 70 ? 9.723 5.847 -16.657 1.00 97.75 70 LEU A CA 1
ATOM 538 C C . LEU A 1 70 ? 10.108 4.738 -17.636 1.00 97.75 70 LEU A C 1
ATOM 540 O O . LEU A 1 70 ? 10.981 4.961 -18.466 1.00 97.75 70 LEU A O 1
ATOM 544 N N . GLU A 1 71 ? 9.452 3.579 -17.563 1.00 95.00 71 GLU A N 1
ATOM 545 C CA . GLU A 1 71 ? 9.653 2.485 -18.517 1.00 95.00 71 GLU A CA 1
ATOM 546 C C . GLU A 1 71 ? 9.223 2.881 -19.934 1.00 95.00 71 GLU A C 1
ATOM 548 O O . GLU A 1 71 ? 9.945 2.612 -20.884 1.00 95.00 71 GLU A O 1
ATOM 553 N N . LEU A 1 72 ? 8.096 3.584 -20.082 1.00 96.44 72 LEU A N 1
ATOM 554 C CA . LEU A 1 72 ? 7.617 4.072 -21.380 1.00 96.44 72 LEU A CA 1
ATOM 555 C C . LEU A 1 72 ? 8.569 5.101 -22.025 1.00 96.44 72 LEU A C 1
ATOM 557 O O . LEU A 1 72 ? 8.573 5.263 -23.245 1.00 96.44 72 LEU A O 1
ATOM 561 N N . LEU A 1 73 ? 9.328 5.842 -21.212 1.00 96.19 73 LEU A N 1
ATOM 562 C CA . LEU A 1 73 ? 10.272 6.862 -21.677 1.00 96.19 73 LEU A CA 1
ATOM 563 C C . LEU A 1 73 ? 11.673 6.300 -21.988 1.00 96.19 73 LEU A C 1
ATOM 565 O O . LEU A 1 73 ? 12.442 6.981 -22.671 1.00 96.19 73 LEU A O 1
ATOM 569 N N . ALA A 1 74 ? 12.013 5.120 -21.461 1.00 90.12 74 ALA A N 1
ATOM 570 C CA . ALA A 1 74 ? 13.321 4.471 -21.601 1.00 90.12 74 ALA A CA 1
ATOM 571 C C . ALA A 1 74 ? 13.466 3.717 -22.933 1.00 90.12 74 ALA A C 1
ATOM 573 O O . ALA A 1 74 ? 14.594 3.745 -23.479 1.00 90.12 74 ALA A O 1
#

Sequence (74 aa):
MLPLLAIALPLAPLLATVMLWYALPLVVSVSLVCAATRHELLRPILHHAVRFGAWVLVFMAVFMALL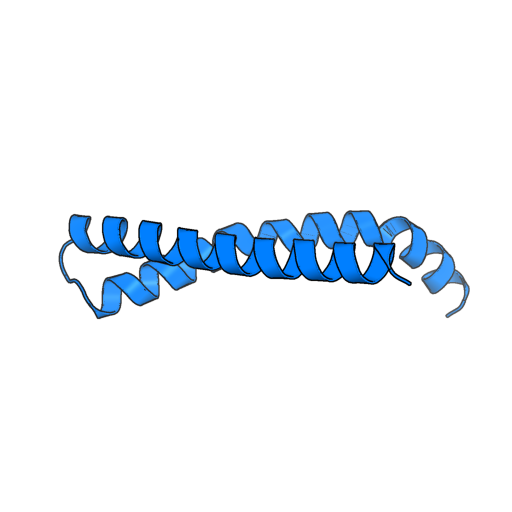ELLELLA

Foldseek 3Di:
DVVVCVVVVVCVVVVVVVVVVVVVVVLQVVLLVVLVVPDVDPVSSVVSSVVSSVVVVVVVVVVVVVVVVVVVVD

Solvent-accessible surface area (backbone atoms only — not comparable to full-atom values): 4091 Å² total; per-residue (Å²): 111,72,71,59,50,69,57,46,62,79,42,45,67,58,51,50,56,60,56,54,58,56,48,56,64,50,45,53,49,54,21,43,54,63,20,48,77,78,34,92,51,67,68,62,15,53,57,46,14,51,56,48,34,50,50,52,51,51,52,53,50,53,53,51,52,50,53,54,52,52,60,76,72,108